Protein AF-A0A497A7E9-F1 (afdb_monomer_lite)

Sequence (49 aa):
MIAIKNLKVNLGDFLLQNINLDIEPGEYFIVLGPTGAGKTVLLEAIAGL

pLDDT: mean 96.67, std 1.41, range [89.44, 98.06]

Secondary structure (DSSP, 8-state):
-EEEEEEEEE-SS-EEEEEEEEE-TT--------TTSSHHHHHHHHHT-

Structure (mmCIF, N/CA/C/O backbone):
data_AF-A0A497A7E9-F1
#
_entry.id   AF-A0A497A7E9-F1
#
loop_
_atom_site.group_PDB
_atom_site.id
_atom_site.type_symbol
_atom_site.label_atom_id
_atom_site.label_alt_id
_atom_site.label_comp_id
_atom_site.label_asym_id
_atom_site.label_entity_id
_atom_site.label_seq_id
_atom_site.pdbx_PDB_ins_code
_atom_site.Cartn_x
_atom_site.Cartn_y
_atom_site.Cartn_z
_atom_site.occupancy
_atom_site.B_iso_or_equiv
_atom_site.auth_seq_id
_atom_site.auth_comp_id
_atom_site.auth_asym_id
_atom_site.auth_atom_id
_atom_site.pdbx_PDB_model_num
ATOM 1 N N . MET A 1 1 ? -12.210 -0.752 9.963 1.00 89.44 1 MET A N 1
ATOM 2 C CA . MET A 1 1 ? -12.400 -1.834 8.987 1.00 89.44 1 MET A CA 1
ATOM 3 C C . MET A 1 1 ? -11.995 -1.295 7.629 1.00 89.44 1 MET A C 1
ATOM 5 O O . MET A 1 1 ? -12.584 -0.310 7.194 1.00 89.44 1 MET A O 1
ATOM 9 N N . ILE A 1 2 ? -10.962 -1.867 7.018 1.00 95.38 2 ILE A N 1
ATOM 10 C CA . ILE A 1 2 ? -10.550 -1.566 5.641 1.00 95.38 2 ILE A CA 1
ATOM 11 C C . ILE A 1 2 ? -10.787 -2.841 4.839 1.00 95.38 2 ILE A C 1
ATOM 13 O O . ILE A 1 2 ? -10.271 -3.886 5.213 1.00 95.38 2 ILE A O 1
ATOM 17 N N . ALA A 1 3 ? -11.569 -2.751 3.765 1.00 97.25 3 ALA A N 1
ATOM 18 C CA . ALA A 1 3 ? -11.854 -3.876 2.883 1.00 97.25 3 ALA A CA 1
ATOM 19 C C . ALA A 1 3 ? -11.562 -3.474 1.436 1.00 97.25 3 ALA A C 1
ATOM 21 O O . ALA A 1 3 ? -12.125 -2.509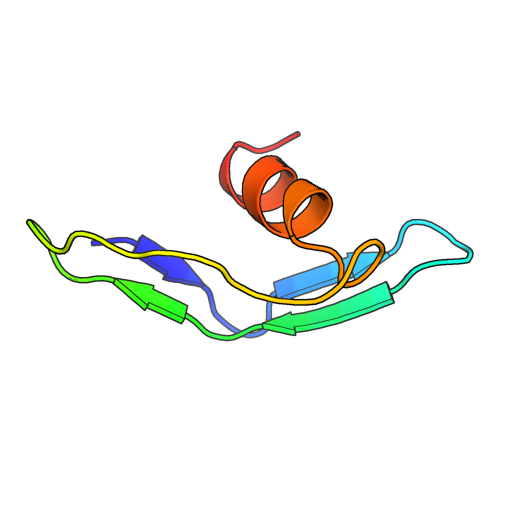 0.917 1.00 97.25 3 ALA A O 1
ATOM 22 N N . ILE A 1 4 ? -10.678 -4.220 0.787 1.00 97.25 4 ILE A N 1
ATOM 23 C CA . ILE A 1 4 ? -10.251 -4.024 -0.594 1.00 97.25 4 ILE A CA 1
ATOM 24 C C . ILE A 1 4 ? -10.575 -5.309 -1.334 1.00 97.25 4 ILE A C 1
ATOM 26 O O . ILE A 1 4 ? -10.140 -6.385 -0.930 1.00 97.25 4 ILE A O 1
ATOM 30 N N . LYS A 1 5 ? -11.332 -5.199 -2.425 1.00 97.81 5 LYS A N 1
ATOM 31 C CA . LYS A 1 5 ? -11.749 -6.348 -3.230 1.00 97.81 5 LYS A CA 1
ATOM 32 C C . LYS A 1 5 ? -11.325 -6.144 -4.670 1.00 97.81 5 LYS A C 1
ATOM 34 O O . LYS A 1 5 ? -11.755 -5.184 -5.304 1.00 97.81 5 LYS A O 1
ATOM 39 N N . ASN A 1 6 ? -10.511 -7.064 -5.176 1.00 97.81 6 ASN A N 1
ATOM 40 C CA . ASN A 1 6 ? -10.017 -7.089 -6.550 1.00 97.81 6 ASN A CA 1
ATOM 41 C C . ASN A 1 6 ? -9.440 -5.745 -7.023 1.00 97.81 6 ASN A C 1
ATOM 43 O O . ASN A 1 6 ? -9.689 -5.321 -8.154 1.00 97.81 6 ASN A O 1
ATOM 47 N N . LEU A 1 7 ? -8.664 -5.070 -6.167 1.00 97.62 7 LEU A N 1
ATOM 48 C CA . LEU A 1 7 ? -8.020 -3.816 -6.548 1.00 97.62 7 LEU A CA 1
ATOM 49 C C . LEU A 1 7 ? -7.048 -4.061 -7.704 1.00 97.62 7 LEU A C 1
ATOM 51 O O . LEU A 1 7 ? -6.234 -4.994 -7.686 1.00 97.62 7 LEU A O 1
ATOM 55 N N . LYS A 1 8 ? -7.152 -3.182 -8.702 1.00 97.88 8 LYS A N 1
ATOM 56 C CA . LYS A 1 8 ? -6.297 -3.135 -9.878 1.00 97.88 8 LYS A CA 1
ATOM 57 C C . LYS A 1 8 ? -5.830 -1.702 -10.102 1.00 97.88 8 LYS A C 1
ATOM 59 O O . LYS A 1 8 ? -6.656 -0.806 -10.237 1.00 97.88 8 LYS A O 1
ATOM 64 N N . VAL A 1 9 ? -4.520 -1.514 -10.184 1.00 97.81 9 VAL A N 1
ATOM 65 C CA . VAL A 1 9 ? -3.874 -0.233 -10.479 1.00 97.81 9 VAL A CA 1
ATOM 66 C C . VAL A 1 9 ? -2.904 -0.460 -11.627 1.00 97.81 9 VAL A C 1
ATOM 68 O O . VAL A 1 9 ? -2.003 -1.292 -11.529 1.00 97.81 9 VAL A O 1
ATOM 71 N N . ASN A 1 10 ? -3.118 0.251 -12.730 1.00 97.25 10 ASN A N 1
ATOM 72 C CA . ASN A 1 10 ? -2.279 0.171 -13.918 1.00 97.25 10 ASN A CA 1
ATOM 73 C C . ASN A 1 10 ? -1.524 1.492 -14.090 1.00 97.25 10 ASN A C 1
ATOM 75 O O . ASN A 1 10 ? -2.154 2.529 -14.282 1.00 97.25 10 ASN A O 1
ATOM 79 N N . LEU A 1 11 ? -0.194 1.430 -14.041 1.00 96.06 11 LEU A N 1
ATOM 80 C CA . LEU A 1 11 ? 0.714 2.565 -14.220 1.00 96.06 11 LEU A CA 1
ATOM 81 C C . LEU A 1 11 ? 1.533 2.437 -15.520 1.00 96.06 11 LEU A C 1
ATOM 83 O O . LEU A 1 11 ? 2.651 2.937 -15.609 1.00 96.06 11 LEU A O 1
ATOM 87 N N . GLY A 1 12 ? 1.002 1.728 -16.522 1.00 95.94 12 GLY A N 1
ATOM 88 C CA . GLY A 1 12 ? 1.688 1.428 -17.779 1.00 95.94 12 GLY A CA 1
ATOM 89 C C . GLY A 1 12 ? 2.576 0.197 -17.634 1.00 95.94 12 GLY A C 1
ATOM 90 O O . GLY A 1 12 ? 2.093 -0.930 -17.734 1.00 95.94 12 GLY A O 1
ATOM 91 N N . ASP A 1 13 ? 3.859 0.411 -17.349 1.00 95.31 13 ASP A N 1
ATOM 92 C CA . ASP A 1 13 ? 4.854 -0.668 -17.234 1.00 95.31 13 ASP A CA 1
ATOM 93 C C . ASP A 1 13 ? 4.721 -1.481 -15.934 1.00 95.31 13 ASP A C 1
ATOM 95 O O . ASP A 1 13 ? 5.363 -2.519 -15.763 1.00 95.31 13 ASP A O 1
ATOM 99 N N . PHE A 1 14 ? 3.878 -1.023 -15.006 1.00 96.56 14 PHE A N 1
ATOM 100 C CA . PHE A 1 14 ? 3.603 -1.691 -13.741 1.00 96.56 14 PHE A CA 1
ATOM 101 C C . PHE A 1 14 ? 2.104 -1.937 -13.552 1.00 96.56 14 PHE A C 1
ATOM 103 O O . PHE A 1 14 ? 1.279 -1.034 -13.708 1.00 96.56 14 PHE A O 1
ATOM 110 N N . LEU A 1 15 ? 1.762 -3.164 -13.154 1.00 97.50 15 LEU A N 1
ATOM 111 C CA . LEU A 1 15 ? 0.394 -3.587 -12.881 1.00 97.50 15 LEU A CA 1
ATOM 112 C C . LEU A 1 15 ? 0.296 -4.211 -11.489 1.00 97.50 15 LEU A C 1
ATOM 114 O O . LEU A 1 15 ? 0.787 -5.316 -11.254 1.00 97.50 15 LEU A O 1
ATOM 118 N N . LEU A 1 16 ? -0.418 -3.531 -10.596 1.00 97.69 16 LEU A N 1
ATOM 119 C CA . LEU A 1 16 ? -0.927 -4.121 -9.365 1.00 97.69 16 LEU A CA 1
ATOM 120 C C . LEU A 1 16 ? -2.316 -4.689 -9.659 1.00 97.69 16 LEU A C 1
ATOM 122 O O . LEU A 1 16 ? -3.170 -3.982 -10.188 1.00 97.69 16 LEU A O 1
ATOM 126 N N . GLN A 1 17 ? -2.560 -5.958 -9.357 1.00 97.69 17 GLN A N 1
ATOM 127 C CA . GLN A 1 17 ? -3.840 -6.598 -9.661 1.00 97.69 17 GLN A CA 1
ATOM 128 C C . GLN A 1 17 ? -4.184 -7.678 -8.647 1.00 97.69 17 GLN A C 1
ATOM 130 O O . GLN A 1 17 ? -3.299 -8.228 -7.994 1.00 97.69 17 GLN A O 1
ATOM 135 N N . ASN A 1 18 ? -5.472 -8.013 -8.575 1.00 97.38 18 ASN A N 1
ATOM 136 C CA . ASN A 1 18 ? -6.011 -9.078 -7.729 1.00 97.38 18 ASN A CA 1
ATOM 137 C C . ASN A 1 18 ? -5.679 -8.894 -6.240 1.00 97.38 18 ASN A C 1
ATOM 139 O O . ASN A 1 18 ? -5.556 -9.875 -5.504 1.00 97.38 18 ASN A O 1
ATOM 143 N N . ILE A 1 19 ? -5.546 -7.642 -5.789 1.00 97.81 19 ILE A N 1
ATOM 144 C CA . ILE A 1 19 ? -5.313 -7.358 -4.376 1.00 97.81 19 ILE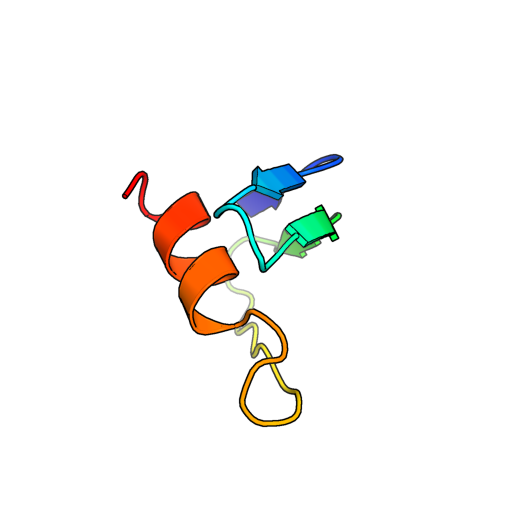 A CA 1
ATOM 145 C C . ILE A 1 19 ? -6.642 -7.430 -3.634 1.00 97.81 19 ILE A C 1
ATOM 147 O O . ILE A 1 19 ? -7.600 -6.726 -3.964 1.00 97.81 19 ILE A O 1
ATOM 151 N N . ASN A 1 20 ? -6.671 -8.304 -2.635 1.00 97.56 20 ASN A N 1
ATOM 152 C CA . ASN A 1 20 ? -7.785 -8.514 -1.730 1.00 97.56 20 ASN A CA 1
ATOM 153 C C . ASN A 1 20 ? -7.241 -8.420 -0.305 1.00 97.56 20 ASN A C 1
ATOM 155 O O . ASN A 1 20 ? -6.283 -9.120 0.025 1.00 97.56 20 ASN A O 1
ATOM 159 N N . LEU A 1 21 ? -7.795 -7.515 0.497 1.00 96.88 21 LEU A N 1
ATOM 160 C CA . LEU A 1 21 ? -7.355 -7.249 1.866 1.00 96.88 21 LEU A CA 1
ATOM 161 C C . LEU A 1 21 ? -8.573 -6.957 2.728 1.00 96.88 21 LEU A C 1
ATOM 163 O O . LEU A 1 21 ? -9.395 -6.126 2.354 1.00 96.88 21 LEU A O 1
ATOM 167 N N . ASP A 1 22 ? -8.633 -7.584 3.892 1.00 97.06 22 ASP A N 1
ATOM 168 C CA . ASP A 1 22 ? -9.607 -7.297 4.936 1.00 97.06 22 ASP A CA 1
ATOM 169 C C . ASP A 1 22 ? -8.813 -7.031 6.220 1.00 97.06 22 ASP A C 1
ATOM 171 O O . ASP A 1 22 ? -8.014 -7.868 6.638 1.00 97.06 22 ASP A O 1
ATOM 175 N N . ILE A 1 23 ? -8.959 -5.827 6.776 1.00 97.00 23 ILE A N 1
ATOM 176 C CA . ILE A 1 23 ? -8.270 -5.369 7.989 1.00 97.00 23 ILE A CA 1
ATOM 177 C C . ILE A 1 23 ? -9.332 -4.937 8.995 1.00 97.00 23 ILE A C 1
ATOM 179 O O . ILE A 1 23 ? -10.109 -3.996 8.748 1.00 97.00 23 ILE A O 1
ATOM 183 N N . GLU A 1 24 ? -9.352 -5.600 10.141 1.00 97.56 24 GLU A N 1
ATOM 184 C CA . GLU A 1 24 ? -10.344 -5.373 11.183 1.00 97.56 24 GLU A CA 1
ATOM 185 C C . GLU A 1 24 ? -10.054 -4.096 11.994 1.00 97.56 24 GLU A C 1
ATOM 187 O O . GLU A 1 24 ? -8.928 -3.584 12.034 1.00 97.56 24 GLU A O 1
ATOM 192 N N . PRO A 1 25 ? -11.073 -3.496 12.638 1.00 97.19 25 PRO A N 1
ATOM 193 C CA . PRO A 1 25 ? -10.858 -2.385 13.558 1.00 97.19 25 PRO A CA 1
ATOM 194 C C . PRO A 1 25 ? -9.852 -2.739 14.665 1.00 97.19 25 PRO A C 1
ATOM 196 O O . PRO A 1 25 ? -10.035 -3.706 15.396 1.00 97.19 25 PRO A O 1
ATOM 199 N N . GLY A 1 26 ? -8.815 -1.913 14.819 1.00 96.81 26 GLY A N 1
ATOM 200 C CA . GLY A 1 26 ? -7.782 -2.101 15.842 1.00 96.81 26 GLY A CA 1
ATOM 201 C C . GLY A 1 26 ? -6.622 -3.013 15.432 1.00 96.81 26 GLY A C 1
ATOM 202 O O . GLY A 1 26 ? -5.674 -3.143 16.204 1.00 96.81 26 GLY A O 1
ATOM 203 N N . GLU A 1 27 ? -6.645 -3.602 14.234 1.00 96.75 27 GLU A N 1
ATOM 204 C CA . GLU A 1 27 ? -5.514 -4.386 13.735 1.00 96.75 27 GLU A CA 1
ATOM 205 C C . GLU A 1 27 ? -4.329 -3.508 13.318 1.00 96.75 27 GLU A C 1
ATOM 207 O O . GLU A 1 27 ? -4.479 -2.476 12.659 1.00 96.75 27 GLU A O 1
ATOM 212 N N . TYR A 1 28 ? -3.122 -3.960 13.669 1.00 95.75 28 TYR A N 1
ATOM 213 C CA . TYR A 1 28 ? -1.872 -3.387 13.184 1.00 95.75 28 TYR A CA 1
ATOM 214 C C . TYR A 1 28 ? -1.367 -4.204 11.992 1.00 95.75 28 TYR A C 1
ATOM 216 O O . TYR A 1 28 ? -0.795 -5.282 12.158 1.00 95.75 28 TYR A O 1
ATOM 224 N N . PHE A 1 29 ? -1.603 -3.698 10.784 1.00 95.75 29 PHE A N 1
ATOM 225 C CA . PHE A 1 29 ? -1.293 -4.392 9.537 1.00 95.75 29 PHE A CA 1
ATOM 226 C C . PHE A 1 29 ? 0.002 -3.870 8.896 1.00 95.75 29 PHE A C 1
ATOM 228 O O . PHE A 1 29 ? 0.217 -2.660 8.813 1.00 95.75 29 PHE A O 1
ATOM 235 N N . ILE A 1 30 ? 0.857 -4.776 8.407 1.00 96.62 30 ILE A N 1
ATOM 236 C CA . ILE A 1 30 ? 2.141 -4.443 7.769 1.00 96.62 30 ILE A CA 1
ATOM 237 C C . ILE A 1 30 ? 2.199 -5.050 6.366 1.00 96.62 30 ILE A C 1
ATOM 239 O O . ILE A 1 30 ? 2.012 -6.252 6.190 1.00 96.62 30 ILE A O 1
ATOM 243 N N . VAL A 1 31 ? 2.544 -4.229 5.369 1.00 96.00 31 VAL A N 1
ATOM 244 C CA . VAL A 1 31 ? 2.802 -4.680 3.993 1.00 96.00 31 VAL A CA 1
ATOM 245 C C . VAL A 1 31 ? 4.300 -4.926 3.799 1.00 96.00 31 VAL A C 1
ATOM 247 O O . VAL A 1 31 ? 5.104 -3.995 3.853 1.00 96.00 31 VAL A O 1
ATOM 250 N N . LEU A 1 32 ? 4.678 -6.173 3.515 1.00 96.75 32 LEU A N 1
ATOM 251 C CA . LEU A 1 32 ? 6.063 -6.583 3.259 1.00 96.75 32 LEU A CA 1
ATOM 252 C C . LEU A 1 32 ? 6.257 -7.034 1.807 1.00 96.75 32 LEU A C 1
ATOM 254 O O . LEU A 1 32 ? 5.323 -7.460 1.136 1.00 96.75 32 LEU A O 1
ATOM 258 N N . GLY A 1 33 ? 7.493 -6.939 1.315 1.00 96.50 33 GLY A N 1
ATOM 259 C CA . GLY A 1 33 ? 7.868 -7.401 -0.022 1.00 96.50 33 GLY A CA 1
ATOM 260 C C . GLY A 1 33 ? 9.102 -6.682 -0.575 1.00 96.50 33 GLY A C 1
ATOM 261 O O . GLY A 1 33 ? 9.496 -5.643 -0.034 1.00 96.50 33 GLY A O 1
ATOM 262 N N . PRO A 1 34 ? 9.702 -7.180 -1.668 1.00 97.44 34 PRO A N 1
ATOM 263 C CA . PRO A 1 34 ?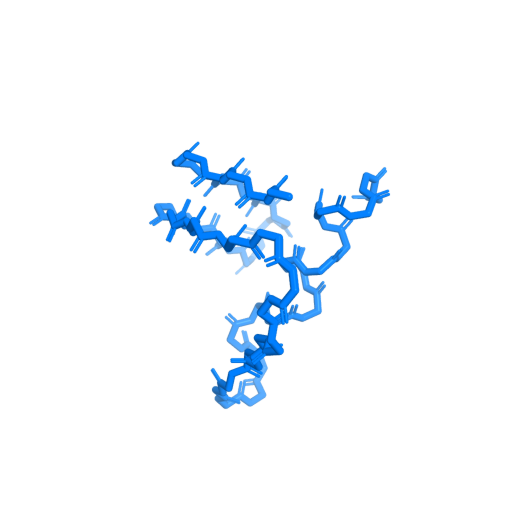 10.888 -6.579 -2.277 1.00 97.44 34 PRO A CA 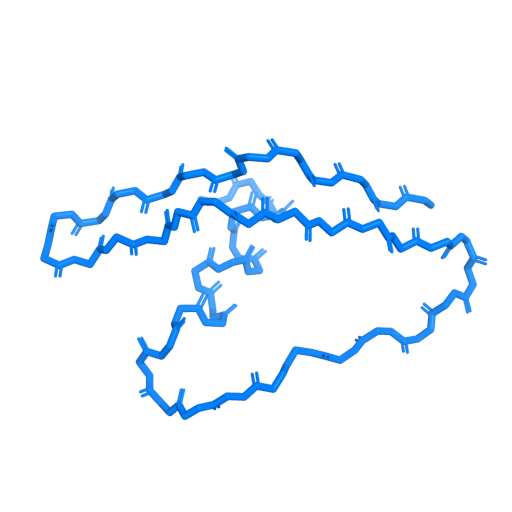1
ATOM 264 C C . PRO A 1 34 ? 10.607 -5.181 -2.849 1.00 97.44 34 PRO A C 1
ATOM 266 O O . PRO A 1 34 ? 9.454 -4.767 -3.031 1.00 97.44 34 PRO A O 1
ATOM 269 N N . THR A 1 35 ? 11.663 -4.413 -3.116 1.00 96.00 35 THR A N 1
ATOM 270 C CA . THR A 1 35 ? 11.560 -3.135 -3.839 1.00 96.00 35 THR A CA 1
ATOM 271 C C . THR A 1 35 ? 10.899 -3.358 -5.202 1.00 96.00 35 THR A C 1
ATOM 273 O O . THR A 1 35 ? 11.175 -4.351 -5.865 1.00 96.00 35 THR A O 1
ATOM 276 N N . GLY A 1 36 ? 9.984 -2.465 -5.592 1.00 95.25 36 GLY A N 1
ATOM 277 C CA . GLY A 1 36 ? 9.227 -2.584 -6.846 1.00 95.25 36 GLY A CA 1
ATOM 278 C C . GLY A 1 36 ? 7.981 -3.478 -6.788 1.00 95.25 36 GLY A C 1
ATOM 279 O O . GLY A 1 36 ? 7.214 -3.487 -7.737 1.00 95.25 36 GLY A O 1
ATOM 280 N N . ALA A 1 37 ? 7.697 -4.161 -5.671 1.00 96.38 37 ALA A N 1
ATOM 281 C CA . ALA A 1 37 ? 6.509 -5.023 -5.542 1.00 96.38 37 ALA A CA 1
ATOM 282 C C . ALA A 1 37 ? 5.149 -4.283 -5.515 1.00 96.38 37 ALA A C 1
ATOM 284 O O . ALA A 1 37 ? 4.115 -4.922 -5.360 1.00 96.38 37 ALA A O 1
ATOM 285 N N . GLY A 1 38 ? 5.129 -2.947 -5.606 1.00 97.19 38 GLY A N 1
ATOM 286 C CA . GLY A 1 38 ? 3.890 -2.157 -5.587 1.00 97.19 38 GLY A CA 1
ATOM 287 C C . GLY A 1 38 ? 3.370 -1.760 -4.208 1.00 97.19 38 GLY A C 1
ATOM 288 O O . GLY A 1 38 ? 2.222 -1.356 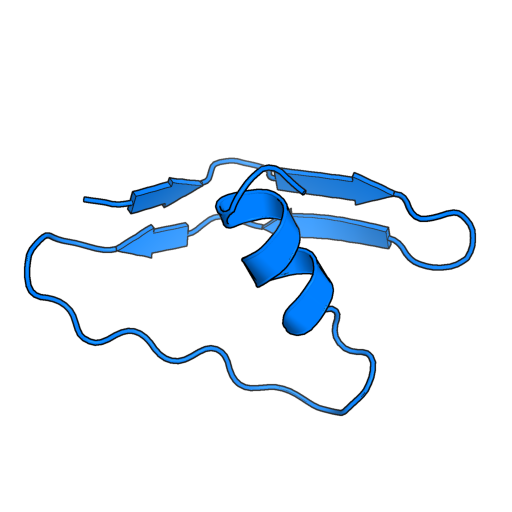-4.099 1.00 97.19 38 GLY A O 1
ATOM 289 N N . LYS A 1 39 ? 4.190 -1.840 -3.151 1.00 98.06 39 LYS A N 1
ATOM 290 C CA . LYS A 1 39 ? 3.782 -1.452 -1.784 1.00 98.06 39 LYS A CA 1
ATOM 291 C C . LYS A 1 39 ? 3.334 0.010 -1.694 1.00 98.06 39 LYS A C 1
ATOM 293 O O . LYS A 1 39 ? 2.276 0.286 -1.146 1.00 98.06 39 LYS A O 1
ATOM 298 N N . THR A 1 40 ? 4.127 0.928 -2.252 1.00 97.62 40 THR A N 1
ATOM 299 C CA . THR A 1 40 ? 3.787 2.359 -2.302 1.00 97.62 40 THR A CA 1
ATOM 300 C C . THR A 1 40 ? 2.519 2.580 -3.118 1.00 97.62 40 THR A C 1
ATOM 302 O O . THR A 1 40 ? 1.583 3.177 -2.611 1.00 97.62 40 THR A O 1
ATOM 305 N N . VAL A 1 41 ? 2.439 1.965 -4.302 1.00 97.75 41 VAL A N 1
ATOM 306 C CA . VAL A 1 41 ? 1.266 2.029 -5.190 1.00 97.75 41 VAL A CA 1
ATOM 307 C C . VAL A 1 41 ? -0.008 1.534 -4.496 1.00 97.75 41 VAL A C 1
ATOM 309 O O . VAL A 1 41 ? -1.068 2.131 -4.645 1.00 97.75 41 VAL A O 1
ATOM 312 N N . LEU A 1 42 ? 0.078 0.456 -3.709 1.00 97.88 42 LEU A N 1
ATOM 313 C CA . LEU A 1 42 ? -1.044 -0.047 -2.918 1.00 97.88 42 LEU A CA 1
ATOM 314 C C . LEU A 1 42 ? -1.511 0.985 -1.882 1.00 97.88 42 LEU A C 1
ATOM 316 O O . LEU A 1 42 ? -2.707 1.230 -1.768 1.00 97.88 42 LEU A O 1
ATOM 320 N N . LEU A 1 43 ? -0.585 1.581 -1.126 1.00 97.19 43 LEU A N 1
ATOM 321 C CA . LEU A 1 43 ? -0.921 2.565 -0.092 1.00 97.19 43 LEU A CA 1
ATOM 322 C C . LEU A 1 43 ? -1.458 3.874 -0.687 1.00 97.19 43 LEU A C 1
ATOM 324 O O . LEU A 1 43 ? -2.400 4.439 -0.139 1.00 97.19 43 LEU A O 1
ATOM 328 N N . GLU A 1 44 ? -0.911 4.323 -1.816 1.00 97.25 44 GLU A N 1
ATOM 329 C CA . GLU A 1 44 ? -1.403 5.482 -2.571 1.00 97.25 44 GLU A CA 1
ATOM 330 C C . GLU A 1 44 ? -2.826 5.245 -3.084 1.00 97.25 44 GLU A C 1
ATOM 332 O O . GLU A 1 44 ? -3.705 6.073 -2.851 1.00 97.25 44 GLU A O 1
ATOM 337 N N . ALA A 1 45 ? -3.098 4.067 -3.655 1.00 96.88 45 ALA A N 1
ATOM 338 C CA . ALA A 1 45 ? -4.441 3.704 -4.098 1.00 96.88 45 ALA A CA 1
ATOM 339 C C . ALA A 1 45 ? -5.455 3.663 -2.939 1.00 96.88 45 ALA A C 1
ATOM 341 O O . ALA 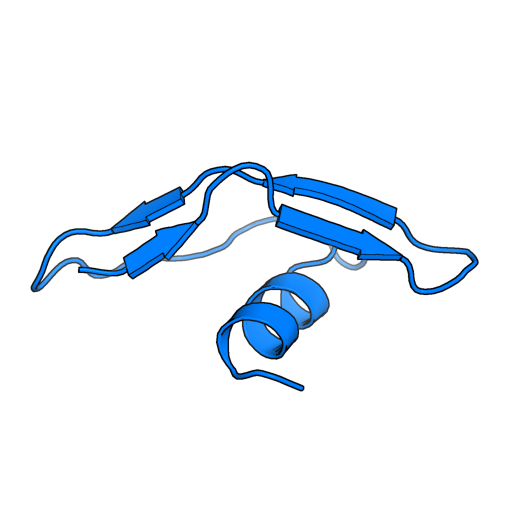A 1 45 ? -6.600 4.077 -3.107 1.00 96.88 45 ALA A O 1
ATOM 342 N N . ILE A 1 46 ? -5.043 3.201 -1.750 1.00 95.75 46 ILE A N 1
ATOM 343 C CA . ILE A 1 46 ? -5.878 3.239 -0.535 1.00 95.75 46 ILE A CA 1
ATOM 344 C C . ILE A 1 46 ? -6.124 4.683 -0.076 1.00 95.75 46 ILE A C 1
ATOM 346 O O . ILE A 1 46 ? -7.217 4.998 0.393 1.00 95.75 46 ILE A O 1
ATOM 350 N N . ALA A 1 47 ? -5.127 5.558 -0.218 1.00 96.38 47 ALA A N 1
ATOM 351 C CA . ALA A 1 47 ? -5.228 6.977 0.112 1.00 96.38 47 ALA A CA 1
ATOM 352 C C . ALA A 1 47 ? -6.003 7.803 -0.935 1.00 96.38 47 ALA A C 1
ATOM 354 O O . ALA A 1 47 ? -6.318 8.963 -0.668 1.00 96.38 47 ALA A O 1
ATOM 355 N N . GLY A 1 48 ? -6.335 7.219 -2.093 1.00 95.31 48 GLY A N 1
ATOM 356 C CA . GLY A 1 48 ? -7.053 7.887 -3.182 1.00 95.31 48 GLY A CA 1
ATOM 357 C C . GLY A 1 48 ? -6.176 8.799 -4.046 1.00 95.31 48 GLY A C 1
ATOM 358 O O . GLY A 1 48 ? -6.678 9.808 -4.544 1.00 95.31 48 GLY A O 1
ATOM 359 N N . LEU A 1 49 ? -4.888 8.467 -4.178 1.00 93.12 49 LEU A N 1
ATOM 360 C CA . LEU A 1 49 ? -3.904 9.166 -5.014 1.00 93.12 49 LEU A CA 1
ATOM 361 C C . LEU A 1 49 ? -3.744 8.522 -6.397 1.00 93.12 49 LEU A C 1
ATOM 363 O O . LEU A 1 49 ? -3.961 7.292 -6.516 1.00 93.12 49 LEU A O 1
#

Foldseek 3Di:
DDWDAFDWDPPDVDIDTRDTDDDDPPDDDDDDDDPPPCPVVVVCVVVVD

Radius of gyration: 11.25 Å; chains: 1; bounding box: 24×18×34 Å